Protein AF-A0A2A7U7B2-F1 (afdb_monomer_lite)

pLDDT: mean 78.92, std 10.07, range [40.12, 92.5]

Organism: Edwardsiella tarda (NCBI:txid636)

Structure (mmCIF, N/CA/C/O backbone):
data_AF-A0A2A7U7B2-F1
#
_entry.id   AF-A0A2A7U7B2-F1
#
loop_
_atom_site.group_PDB
_atom_site.id
_atom_site.type_symbol
_atom_site.label_atom_id
_atom_site.label_alt_id
_atom_site.label_comp_id
_atom_site.label_asym_id
_atom_site.label_entity_id
_atom_site.label_seq_id
_atom_site.pdbx_PDB_ins_code
_atom_site.Cartn_x
_atom_site.Cartn_y
_atom_site.Cartn_z
_atom_site.occupancy
_atom_site.B_iso_or_equiv
_atom_site.auth_seq_id
_atom_site.auth_comp_id
_atom_site.auth_asym_id
_atom_site.auth_atom_id
_atom_site.pdbx_PDB_model_num
ATOM 1 N N . MET A 1 1 ? 31.777 15.269 -9.822 1.00 42.69 1 MET A N 1
ATOM 2 C CA . MET A 1 1 ? 30.301 15.221 -9.900 1.00 42.69 1 MET A CA 1
ATOM 3 C C . MET A 1 1 ? 29.860 13.827 -9.496 1.00 42.69 1 MET A C 1
ATOM 5 O O . MET A 1 1 ? 30.368 12.877 -10.078 1.00 42.69 1 MET A O 1
ATOM 9 N N . MET A 1 2 ? 28.991 13.686 -8.489 1.00 40.12 2 MET A N 1
ATOM 10 C CA . MET A 1 2 ? 28.346 12.394 -8.228 1.00 40.12 2 MET A CA 1
ATOM 11 C C . MET A 1 2 ? 27.491 12.044 -9.446 1.00 40.12 2 MET A C 1
ATOM 13 O O . MET A 1 2 ? 26.666 12.846 -9.877 1.00 40.12 2 MET A O 1
ATOM 17 N N . ARG A 1 3 ? 27.744 10.881 -10.044 1.00 50.44 3 ARG A N 1
ATOM 18 C CA . ARG A 1 3 ? 27.026 10.404 -11.222 1.00 50.44 3 ARG A CA 1
ATOM 19 C C . ARG A 1 3 ? 25.564 10.161 -10.837 1.00 50.44 3 ARG A C 1
ATOM 21 O O . ARG A 1 3 ? 25.276 9.251 -10.070 1.00 50.44 3 ARG A O 1
ATOM 28 N N . SER A 1 4 ? 24.657 10.996 -11.337 1.00 58.75 4 SER A N 1
ATOM 29 C CA . SER A 1 4 ? 23.213 10.894 -11.087 1.00 58.75 4 SER A CA 1
ATOM 30 C C . SER A 1 4 ? 22.578 9.869 -12.038 1.00 58.75 4 SER A C 1
ATOM 32 O O . SER A 1 4 ? 21.773 10.225 -12.891 1.00 58.75 4 SER A O 1
ATOM 34 N N . GLY A 1 5 ? 23.007 8.607 -11.943 1.00 69.56 5 GLY A N 1
ATOM 35 C CA . GLY A 1 5 ? 22.456 7.498 -12.731 1.00 69.56 5 GLY A CA 1
ATOM 36 C C . GLY A 1 5 ? 23.138 7.218 -14.079 1.00 69.56 5 GLY A C 1
ATOM 37 O O . GLY A 1 5 ? 24.324 7.501 -14.294 1.00 69.56 5 GLY A O 1
ATOM 38 N N . LEU A 1 6 ? 22.386 6.567 -14.969 1.00 77.00 6 LEU A N 1
ATOM 39 C CA . LEU A 1 6 ? 22.840 6.151 -16.297 1.00 77.00 6 LEU A CA 1
ATOM 40 C C . LEU A 1 6 ? 22.855 7.337 -17.264 1.00 77.00 6 LEU A C 1
ATOM 42 O O . LEU A 1 6 ? 21.991 8.210 -17.225 1.00 77.00 6 LEU A O 1
ATOM 46 N N . SER A 1 7 ? 23.847 7.366 -18.148 1.00 81.50 7 SER A N 1
ATOM 47 C CA . SER A 1 7 ? 23.902 8.330 -19.242 1.00 81.50 7 SER A CA 1
ATOM 48 C C . SER A 1 7 ? 22.864 7.990 -20.308 1.00 81.50 7 SER A C 1
ATOM 50 O O . SER A 1 7 ? 22.456 6.839 -20.461 1.00 81.50 7 SER A O 1
ATOM 52 N N . LYS A 1 8 ? 22.475 8.991 -21.102 1.00 78.94 8 LYS A N 1
ATOM 53 C CA . LYS A 1 8 ? 21.526 8.808 -22.206 1.00 78.94 8 LYS A CA 1
ATOM 54 C C . LYS A 1 8 ? 21.941 7.672 -23.148 1.00 78.94 8 LYS A C 1
ATOM 56 O O . LYS A 1 8 ? 21.117 6.847 -23.512 1.00 78.94 8 LYS A O 1
ATOM 61 N N . THR A 1 9 ? 23.226 7.586 -23.485 1.00 83.25 9 THR A N 1
ATOM 62 C CA . THR A 1 9 ? 23.751 6.525 -24.350 1.00 83.25 9 THR A CA 1
ATOM 63 C C . THR A 1 9 ? 23.624 5.148 -23.707 1.00 83.25 9 THR A C 1
ATOM 65 O O . THR A 1 9 ? 23.279 4.195 -24.394 1.00 83.25 9 THR A O 1
ATOM 68 N N . GLU A 1 10 ? 23.842 5.019 -22.400 1.00 81.00 10 GLU A N 1
ATOM 69 C CA . GLU A 1 10 ? 23.637 3.749 -21.692 1.00 81.00 10 GLU A CA 1
ATOM 70 C C . GLU A 1 10 ? 22.161 3.357 -21.618 1.00 81.00 10 GLU A C 1
ATOM 72 O O . GLU A 1 10 ? 21.854 2.172 -21.702 1.00 81.00 10 GLU A O 1
ATOM 77 N N . MET A 1 11 ? 21.254 4.330 -21.502 1.00 79.88 11 MET A N 1
ATOM 78 C CA . MET A 1 11 ? 19.811 4.080 -21.545 1.00 79.88 11 MET A CA 1
ATOM 79 C C . MET A 1 11 ? 19.351 3.650 -22.944 1.00 79.88 11 MET A C 1
ATOM 81 O O . MET A 1 11 ? 18.596 2.691 -23.060 1.00 79.88 11 MET A O 1
ATOM 85 N N . ASP A 1 12 ? 19.849 4.303 -23.998 1.00 82.62 12 ASP A N 1
ATOM 86 C CA . ASP A 1 12 ? 19.465 4.024 -25.390 1.00 82.62 12 ASP A CA 1
ATOM 87 C C . ASP A 1 12 ? 19.935 2.634 -25.866 1.00 82.62 12 ASP A C 1
ATOM 89 O O . ASP A 1 12 ? 19.292 2.015 -26.711 1.00 82.62 12 ASP A O 1
ATOM 93 N N . HIS A 1 13 ? 21.040 2.118 -25.314 1.00 86.75 13 HIS A N 1
ATOM 94 C CA . HIS A 1 13 ? 21.581 0.792 -25.653 1.00 86.75 13 HIS A CA 1
ATOM 95 C C . HIS A 1 13 ? 21.156 -0.306 -24.666 1.00 86.75 13 HIS A C 1
ATOM 97 O O . HIS A 1 13 ? 21.607 -1.450 -24.770 1.00 86.75 13 HIS A O 1
ATOM 103 N N . MET A 1 14 ? 20.303 0.017 -23.694 1.00 84.38 14 MET A N 1
ATOM 104 C CA . MET A 1 14 ? 19.854 -0.936 -22.692 1.00 84.38 14 MET A CA 1
ATOM 105 C C . MET A 1 14 ? 18.744 -1.845 -23.240 1.00 84.38 14 MET A C 1
ATOM 107 O O . MET A 1 14 ? 17.763 -1.356 -23.803 1.00 84.38 14 MET A O 1
ATOM 111 N N . PRO A 1 15 ? 18.814 -3.170 -23.011 1.00 89.62 15 PRO A N 1
ATOM 112 C CA . PRO A 1 15 ? 17.684 -4.051 -23.268 1.00 89.62 15 PRO A CA 1
ATOM 113 C C . PRO A 1 15 ? 16.456 -3.630 -22.452 1.00 89.62 15 PRO A C 1
ATOM 115 O O . PRO A 1 15 ? 16.559 -3.374 -21.253 1.00 89.62 15 PRO A O 1
ATOM 118 N N . VAL A 1 16 ? 15.274 -3.644 -23.070 1.00 84.75 16 VAL A N 1
ATOM 119 C CA . VAL A 1 16 ? 14.000 -3.243 -22.436 1.00 84.75 16 VAL A CA 1
ATOM 120 C C . VAL A 1 16 ? 13.756 -3.958 -21.098 1.00 84.75 16 VAL 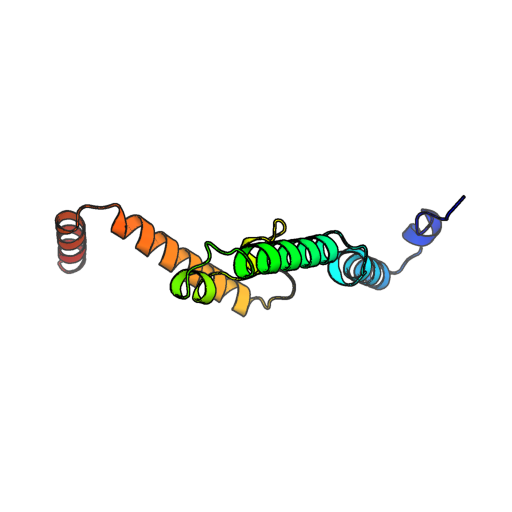A C 1
ATOM 122 O O . VAL A 1 16 ? 13.276 -3.363 -20.136 1.00 84.75 16 VAL A O 1
ATOM 125 N N . THR A 1 17 ? 14.143 -5.229 -20.996 1.00 86.81 17 THR A N 1
ATOM 126 C CA . THR A 1 17 ? 14.040 -6.013 -19.756 1.00 86.81 17 THR A CA 1
ATOM 127 C C . THR A 1 17 ? 14.897 -5.450 -18.622 1.00 86.81 17 THR A C 1
ATOM 129 O O . THR A 1 17 ? 14.461 -5.426 -17.472 1.00 86.81 17 THR A O 1
ATOM 132 N N . MET A 1 18 ? 16.101 -4.967 -18.931 1.00 84.94 18 MET A N 1
ATOM 133 C CA . MET A 1 18 ? 17.000 -4.347 -17.960 1.00 84.94 18 MET A CA 1
ATOM 134 C C . MET A 1 18 ? 16.478 -2.975 -17.523 1.00 84.94 18 MET A C 1
ATOM 136 O O . MET A 1 18 ? 16.553 -2.651 -16.340 1.00 84.94 18 MET A O 1
ATOM 140 N N . PHE A 1 19 ? 15.868 -2.219 -18.441 1.00 85.19 19 PHE A N 1
ATOM 141 C CA . PHE A 1 19 ? 15.217 -0.952 -18.112 1.00 85.19 19 PHE A CA 1
ATOM 142 C C . PHE A 1 19 ? 14.094 -1.150 -17.087 1.00 85.19 19 PHE A C 1
ATOM 144 O O . PHE A 1 19 ? 14.102 -0.514 -16.035 1.00 85.19 19 PHE A O 1
ATOM 151 N N . TYR A 1 20 ? 13.170 -2.086 -17.337 1.00 83.44 20 TYR A N 1
ATOM 152 C CA . TYR A 1 20 ? 12.093 -2.380 -16.384 1.00 83.44 20 TYR A CA 1
ATOM 153 C C . TYR A 1 20 ? 12.615 -2.912 -15.049 1.00 83.44 20 TYR A C 1
ATOM 155 O O . TYR A 1 20 ? 12.068 -2.575 -14.001 1.00 83.44 20 TYR A O 1
ATOM 163 N N . ARG A 1 21 ? 13.690 -3.708 -15.061 1.00 85.44 21 ARG A N 1
ATOM 164 C CA . ARG A 1 21 ? 14.326 -4.192 -13.831 1.00 85.44 21 ARG A CA 1
ATOM 165 C C . ARG A 1 21 ? 14.861 -3.043 -12.976 1.00 85.44 21 ARG A C 1
ATOM 167 O O . ARG A 1 21 ? 14.612 -3.038 -11.775 1.00 85.44 21 ARG A O 1
ATOM 174 N N . LEU A 1 22 ? 15.584 -2.103 -13.581 1.00 85.44 22 LEU A N 1
ATOM 175 C CA . LEU A 1 22 ? 16.115 -0.933 -12.877 1.00 85.44 22 LEU A CA 1
ATOM 176 C C . LEU A 1 22 ? 14.994 -0.022 -12.392 1.00 85.44 22 LEU A C 1
ATOM 178 O O . LEU A 1 22 ? 14.989 0.362 -11.232 1.00 85.44 22 LEU A O 1
ATOM 182 N N . TYR A 1 23 ? 13.988 0.221 -13.232 1.00 82.94 23 TYR A N 1
ATOM 183 C CA . TYR A 1 23 ? 12.814 0.985 -12.831 1.00 82.94 23 TYR A CA 1
ATOM 184 C C . TYR A 1 23 ? 12.147 0.393 -11.582 1.00 82.94 23 TYR A C 1
ATOM 186 O O . TYR A 1 23 ? 11.895 1.118 -10.624 1.00 82.94 23 TYR A O 1
ATOM 194 N N . ILE A 1 24 ? 11.896 -0.922 -11.559 1.00 82.69 24 ILE A N 1
ATOM 195 C CA . ILE A 1 24 ? 11.297 -1.602 -10.399 1.00 82.69 24 ILE A CA 1
ATOM 196 C C . ILE A 1 24 ? 12.206 -1.493 -9.169 1.00 82.69 24 ILE A C 1
ATOM 198 O O . ILE A 1 24 ? 11.719 -1.294 -8.056 1.00 82.69 24 ILE A O 1
ATOM 202 N N . PHE A 1 25 ? 13.517 -1.628 -9.359 1.00 82.19 25 PHE A N 1
ATOM 203 C CA . PHE A 1 25 ? 14.484 -1.543 -8.274 1.00 82.19 25 PHE A CA 1
ATOM 204 C C . PHE A 1 25 ? 14.483 -0.153 -7.624 1.00 82.19 25 PHE A C 1
ATOM 206 O O . PHE A 1 25 ? 14.205 -0.051 -6.428 1.00 82.19 25 PHE A O 1
ATOM 213 N N . ASP A 1 26 ? 14.669 0.900 -8.418 1.00 81.12 26 ASP A N 1
ATOM 214 C CA . ASP A 1 26 ? 14.752 2.289 -7.950 1.00 81.12 26 ASP A CA 1
ATOM 215 C C . ASP A 1 26 ? 13.441 2.756 -7.296 1.00 81.12 26 ASP A C 1
ATOM 217 O O . ASP A 1 26 ? 13.437 3.523 -6.333 1.00 81.12 26 ASP A O 1
ATOM 221 N N . THR A 1 27 ? 12.295 2.290 -7.801 1.00 73.38 27 THR A N 1
ATOM 222 C CA . THR A 1 27 ? 10.979 2.745 -7.323 1.00 73.38 27 THR A CA 1
ATOM 223 C C . THR A 1 27 ? 10.448 1.982 -6.113 1.00 73.38 27 THR A C 1
ATOM 225 O O . THR A 1 27 ? 9.745 2.583 -5.294 1.00 73.38 27 THR A O 1
ATOM 228 N N . TYR A 1 28 ? 10.749 0.685 -5.981 1.00 76.69 28 TYR A N 1
ATOM 229 C CA . TYR A 1 28 ? 10.120 -0.171 -4.964 1.00 76.69 28 TYR A CA 1
ATOM 230 C C . TYR A 1 28 ? 11.092 -0.835 -3.992 1.00 76.69 28 TYR A C 1
ATOM 232 O O . TYR A 1 28 ? 10.674 -1.180 -2.888 1.00 76.69 28 TYR A O 1
ATOM 240 N N . LEU A 1 29 ? 12.346 -1.064 -4.387 1.00 77.19 29 LEU A N 1
ATOM 241 C CA . LEU A 1 29 ? 13.285 -1.879 -3.609 1.00 77.19 29 LEU A CA 1
ATOM 242 C C . LEU A 1 29 ? 14.401 -1.056 -2.972 1.00 77.19 29 LEU A C 1
ATOM 244 O O . LEU A 1 29 ? 14.933 -1.460 -1.938 1.00 77.19 29 LEU A O 1
ATOM 248 N N . GLU A 1 30 ? 14.760 0.087 -3.555 1.00 81.56 30 GLU A N 1
ATOM 249 C CA . GLU A 1 30 ? 15.831 0.900 -3.001 1.00 81.56 30 GLU A CA 1
ATOM 250 C C . GLU A 1 30 ? 15.453 1.519 -1.643 1.00 81.56 30 GLU A C 1
ATOM 252 O O . GLU A 1 30 ? 14.350 2.055 -1.484 1.00 81.56 30 GLU A O 1
ATOM 257 N N . PRO A 1 31 ? 16.387 1.551 -0.671 1.00 77.81 31 PRO A N 1
ATOM 258 C CA . PRO A 1 31 ? 16.162 2.187 0.629 1.00 77.81 31 PRO A CA 1
ATOM 259 C C . PRO A 1 31 ? 15.903 3.696 0.544 1.00 77.81 31 PRO A C 1
ATOM 261 O O . PRO A 1 31 ? 15.339 4.279 1.463 1.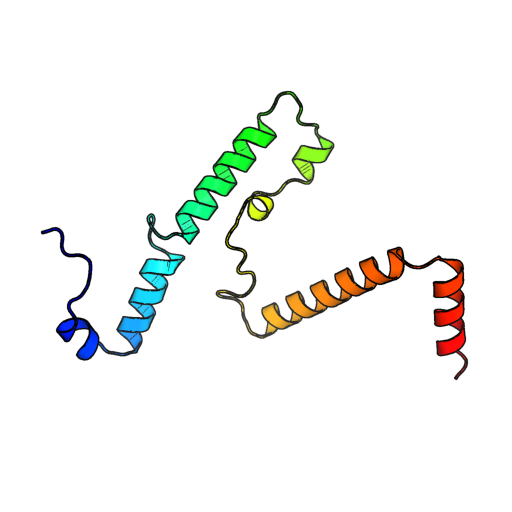00 77.81 31 PRO A O 1
ATOM 264 N N . GLN A 1 32 ? 16.341 4.349 -0.536 1.00 75.00 32 GLN A N 1
ATOM 265 C CA . GLN A 1 32 ? 16.060 5.765 -0.784 1.00 75.00 32 GLN A CA 1
ATOM 266 C C . GLN A 1 32 ? 14.848 5.981 -1.691 1.00 75.00 32 GLN A C 1
ATOM 268 O O . GLN A 1 32 ? 14.520 7.127 -1.993 1.00 75.00 32 GLN A O 1
ATOM 273 N N . SER A 1 33 ? 14.163 4.911 -2.103 1.00 81.44 33 SER A N 1
ATOM 274 C CA . SER A 1 33 ? 12.959 5.048 -2.909 1.00 81.44 33 SER A CA 1
ATOM 275 C C . SER A 1 33 ? 11.902 5.854 -2.139 1.00 81.44 33 SER A C 1
ATOM 277 O O . SER A 1 33 ? 11.739 5.672 -0.923 1.00 81.44 33 SER A O 1
ATOM 279 N N . PRO A 1 34 ? 11.129 6.720 -2.821 1.00 81.75 34 PRO A N 1
ATOM 280 C CA . PRO A 1 34 ? 10.064 7.490 -2.179 1.00 81.75 34 PRO A CA 1
ATOM 281 C C . PRO A 1 34 ? 9.066 6.610 -1.415 1.00 81.75 34 PRO A C 1
ATOM 283 O O . PRO A 1 34 ? 8.533 7.015 -0.386 1.00 81.75 34 PRO A O 1
ATOM 286 N N . ARG A 1 35 ? 8.840 5.378 -1.887 1.00 79.88 35 ARG A N 1
ATOM 287 C CA . ARG A 1 35 ? 7.899 4.432 -1.273 1.00 79.88 35 ARG A CA 1
ATOM 288 C C . ARG A 1 35 ? 8.438 3.830 0.016 1.00 79.88 35 ARG A C 1
ATOM 290 O O . ARG A 1 35 ? 7.692 3.697 0.984 1.00 79.88 35 ARG A O 1
ATOM 297 N N . PHE A 1 36 ? 9.725 3.491 0.053 1.00 83.38 36 PHE A N 1
ATOM 298 C CA . PHE A 1 36 ? 10.348 3.010 1.280 1.00 83.38 36 PHE A CA 1
ATOM 299 C C . PHE A 1 36 ? 10.412 4.115 2.340 1.00 83.38 36 PHE A C 1
ATOM 301 O O . PHE A 1 36 ? 10.104 3.865 3.504 1.00 83.38 36 PHE A O 1
ATOM 308 N N . GLN A 1 37 ? 10.715 5.353 1.936 1.00 87.00 37 GLN A N 1
ATOM 309 C CA . GLN A 1 37 ? 10.681 6.511 2.834 1.00 87.00 37 GLN A CA 1
ATOM 310 C C . GLN A 1 37 ? 9.271 6.782 3.381 1.00 87.00 37 GLN A C 1
ATOM 312 O O . GLN A 1 37 ? 9.114 7.009 4.581 1.00 87.00 37 GLN A O 1
ATOM 317 N N . ASP A 1 38 ? 8.233 6.704 2.541 1.00 88.38 38 ASP A N 1
ATOM 318 C CA . ASP A 1 38 ? 6.836 6.832 2.982 1.00 88.38 38 ASP A CA 1
ATOM 319 C C . ASP A 1 38 ? 6.465 5.742 3.999 1.00 88.38 38 ASP A C 1
ATOM 321 O O . ASP A 1 38 ? 5.883 6.035 5.042 1.00 88.38 38 ASP A O 1
ATOM 325 N N . LEU A 1 39 ? 6.885 4.492 3.765 1.00 87.44 39 LEU A N 1
ATOM 326 C CA . LEU A 1 39 ? 6.679 3.397 4.715 1.00 87.44 39 LEU A CA 1
ATOM 327 C C . LEU A 1 39 ? 7.389 3.648 6.055 1.00 87.44 39 LEU A C 1
ATOM 329 O O . LEU A 1 39 ? 6.789 3.437 7.111 1.00 87.44 39 LEU A O 1
ATOM 333 N N . GLN A 1 40 ? 8.643 4.103 6.035 1.00 89.19 40 GLN A N 1
ATOM 334 C CA . GLN A 1 40 ? 9.376 4.445 7.258 1.00 89.19 40 GLN A CA 1
ATOM 335 C C . GLN A 1 40 ? 8.677 5.561 8.039 1.00 89.19 40 GLN A C 1
ATOM 337 O O . GLN A 1 40 ? 8.479 5.444 9.250 1.00 89.19 40 GLN A O 1
ATOM 342 N N . ASN A 1 41 ? 8.239 6.610 7.343 1.00 91.50 41 ASN A N 1
ATOM 343 C CA . ASN A 1 41 ? 7.502 7.715 7.945 1.00 91.50 41 ASN A CA 1
ATOM 344 C C . ASN A 1 41 ? 6.160 7.254 8.523 1.00 91.50 41 ASN A C 1
ATOM 346 O O . ASN A 1 41 ? 5.808 7.645 9.636 1.00 91.50 41 ASN A O 1
ATOM 350 N N . ALA A 1 42 ? 5.437 6.384 7.819 1.00 90.75 42 ALA A N 1
ATOM 351 C CA . ALA A 1 42 ? 4.184 5.810 8.292 1.00 90.75 42 ALA A CA 1
ATOM 352 C C . ALA A 1 42 ? 4.378 4.973 9.568 1.00 90.75 42 ALA A C 1
ATOM 354 O O . ALA A 1 42 ? 3.600 5.091 10.515 1.00 90.75 42 ALA A O 1
ATOM 355 N N . MET A 1 43 ? 5.450 4.177 9.638 1.00 91.12 43 MET A N 1
ATOM 356 C CA . MET A 1 43 ? 5.811 3.416 10.843 1.00 91.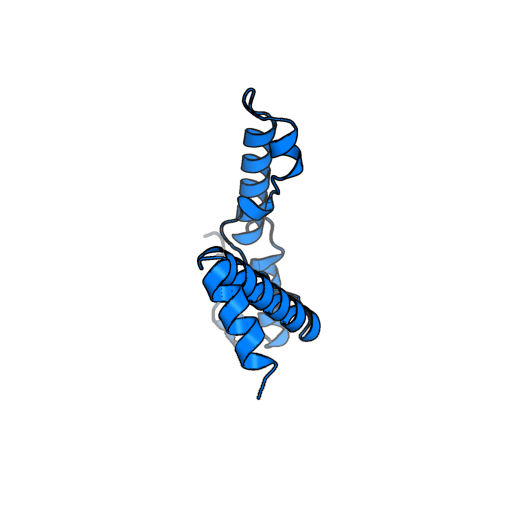12 43 MET A CA 1
ATOM 357 C C . MET A 1 43 ? 6.198 4.326 12.008 1.00 91.12 43 MET A C 1
ATOM 359 O O . MET A 1 43 ? 5.815 4.072 13.153 1.00 91.12 43 MET A O 1
ATOM 363 N N . MET A 1 44 ? 6.922 5.409 11.727 1.00 92.50 44 MET A N 1
ATOM 364 C CA . MET A 1 44 ? 7.271 6.406 12.732 1.00 92.50 44 MET A CA 1
ATOM 365 C C . MET A 1 44 ? 6.014 7.077 13.298 1.00 92.50 44 MET A C 1
ATOM 367 O O . MET A 1 44 ? 5.843 7.117 14.514 1.00 92.50 44 MET A O 1
ATOM 371 N N . GLN A 1 45 ? 5.098 7.534 12.440 1.00 90.56 45 GLN A N 1
ATOM 372 C CA . GLN A 1 45 ? 3.829 8.138 12.861 1.00 90.56 45 GLN A CA 1
ATOM 373 C C . GLN A 1 45 ? 2.963 7.160 13.661 1.00 90.56 45 GLN A C 1
ATOM 375 O O . GLN A 1 45 ? 2.442 7.520 14.717 1.00 90.56 45 GLN A O 1
ATOM 380 N N . TYR A 1 46 ? 2.870 5.908 13.207 1.00 92.25 46 TYR A N 1
ATOM 381 C CA . TYR A 1 46 ? 2.189 4.841 13.935 1.00 92.25 46 TYR A CA 1
ATOM 382 C C . TYR A 1 46 ? 2.772 4.651 15.342 1.00 92.25 46 TYR A C 1
ATOM 384 O O . TYR A 1 46 ? 2.031 4.584 16.324 1.00 92.25 46 TYR A O 1
ATOM 392 N N . THR A 1 47 ? 4.099 4.613 15.459 1.00 90.19 47 THR A N 1
ATOM 393 C CA . THR A 1 47 ? 4.789 4.448 16.746 1.00 90.19 47 THR A CA 1
ATOM 394 C C . THR A 1 47 ? 4.537 5.642 17.662 1.00 90.19 47 THR A C 1
ATOM 396 O O . THR A 1 47 ? 4.161 5.461 18.815 1.00 90.19 47 THR A O 1
ATOM 399 N N . ILE A 1 48 ? 4.660 6.866 17.141 1.00 90.38 48 ILE A N 1
ATOM 400 C CA . ILE A 1 48 ? 4.375 8.094 17.895 1.00 90.38 48 ILE A CA 1
ATOM 401 C C . ILE A 1 48 ? 2.942 8.059 18.428 1.00 90.38 48 ILE A C 1
ATOM 403 O O . ILE A 1 48 ? 2.720 8.272 19.619 1.00 90.38 48 ILE A O 1
ATOM 407 N N . MET A 1 49 ? 1.973 7.730 17.574 1.00 88.38 49 MET A N 1
ATOM 408 C CA . MET A 1 49 ? 0.571 7.722 17.964 1.00 88.38 49 MET A CA 1
ATOM 409 C C . MET A 1 49 ? 0.276 6.635 19.001 1.00 88.38 49 MET A C 1
ATOM 411 O O . MET A 1 49 ? -0.388 6.915 19.994 1.00 88.38 49 MET A O 1
ATOM 415 N N . THR A 1 50 ? 0.795 5.418 18.816 1.00 87.75 50 THR A N 1
ATOM 416 C CA . THR A 1 50 ? 0.609 4.296 19.760 1.00 87.75 50 THR A CA 1
ATOM 417 C C . THR A 1 50 ? 1.320 4.503 21.092 1.00 87.75 50 THR A C 1
ATOM 419 O O . THR A 1 50 ? 0.809 4.063 22.117 1.00 87.75 50 THR A O 1
ATOM 422 N N . SER A 1 51 ? 2.442 5.223 21.098 1.00 87.31 51 SER A N 1
ATOM 423 C CA . SER A 1 51 ? 3.145 5.636 22.319 1.00 87.31 51 SER A CA 1
ATOM 424 C C . SER A 1 51 ? 2.521 6.847 23.022 1.00 87.31 51 SER A C 1
ATOM 426 O O . SER A 1 51 ? 2.962 7.216 24.110 1.00 87.31 51 SER A O 1
ATOM 428 N N . SER A 1 52 ? 1.512 7.486 22.418 1.00 88.00 52 SER A N 1
ATOM 429 C CA . SER A 1 52 ? 0.884 8.677 22.986 1.00 88.00 52 SER A CA 1
ATOM 430 C C . SER A 1 52 ? 0.147 8.339 24.28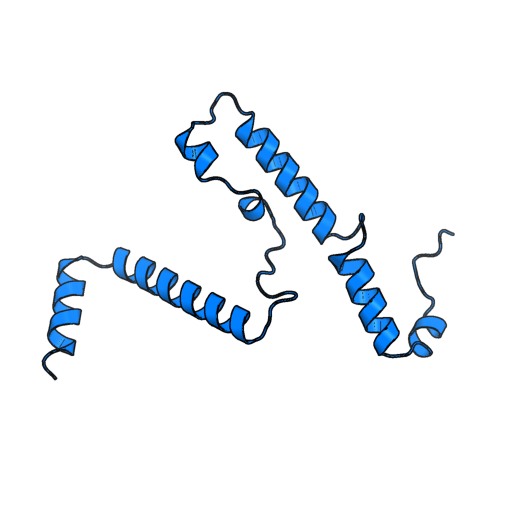8 1.00 88.00 52 SER A C 1
ATOM 432 O O . SER A 1 52 ? -0.643 7.392 24.307 1.00 88.00 52 SER A O 1
ATOM 434 N N . PRO A 1 53 ? 0.298 9.145 25.357 1.00 83.25 53 PRO A N 1
ATOM 435 C CA . PRO A 1 53 ? -0.434 8.956 26.613 1.00 83.25 53 PRO A CA 1
ATOM 436 C C . PRO A 1 53 ? -1.963 8.991 26.466 1.00 83.25 53 PRO A C 1
ATOM 438 O O . PRO A 1 53 ? -2.674 8.461 27.313 1.00 83.25 53 PRO A O 1
ATOM 441 N N . ASN A 1 54 ? -2.471 9.598 25.388 1.00 84.38 54 ASN A N 1
ATOM 442 C CA . ASN A 1 54 ? -3.904 9.700 25.097 1.00 84.38 54 ASN A CA 1
ATOM 443 C C . ASN A 1 54 ? -4.437 8.524 24.256 1.00 84.38 54 ASN A C 1
ATOM 445 O O . ASN A 1 54 ? -5.590 8.550 23.822 1.00 84.38 54 ASN A O 1
ATOM 449 N N . MET A 1 55 ? -3.613 7.509 23.975 1.00 84.69 55 MET A N 1
ATOM 450 C CA . MET A 1 55 ? -4.021 6.357 23.177 1.00 84.69 55 MET A CA 1
ATOM 451 C C . MET A 1 55 ? -4.887 5.393 23.999 1.00 84.69 55 MET A C 1
ATOM 453 O O . MET A 1 55 ? -4.487 4.919 25.061 1.00 84.69 55 MET A O 1
ATOM 457 N N . THR A 1 56 ? -6.068 5.046 23.484 1.00 86.38 56 THR A N 1
ATOM 458 C CA . THR A 1 56 ? -6.942 4.041 24.105 1.00 86.38 56 THR A CA 1
ATOM 459 C C . THR A 1 56 ? -6.656 2.644 23.553 1.00 86.38 56 THR A C 1
ATOM 461 O O . THR A 1 56 ? -6.275 2.482 22.392 1.00 86.38 56 THR A O 1
ATOM 464 N N . SER A 1 57 ? -6.890 1.600 24.359 1.00 81.38 57 SER A N 1
ATOM 465 C CA . SER A 1 57 ? -6.724 0.202 23.918 1.00 81.38 57 SER A CA 1
ATOM 466 C C . SER A 1 57 ? -7.610 -0.141 22.712 1.00 81.38 57 SER A C 1
ATOM 468 O O . SER A 1 57 ? -7.211 -0.908 21.836 1.00 81.38 57 SER A O 1
ATOM 470 N N . GLU A 1 58 ? -8.801 0.457 22.632 1.00 84.12 58 GLU A N 1
ATOM 471 C CA . GLU A 1 58 ? -9.709 0.277 21.497 1.00 84.12 58 GLU A CA 1
ATOM 472 C C . GLU A 1 58 ? -9.155 0.879 20.205 1.00 84.12 58 GLU A C 1
ATOM 474 O O . GLU A 1 58 ? -9.273 0.267 19.142 1.00 84.12 58 GLU A O 1
ATOM 479 N N . LEU A 1 59 ? -8.541 2.062 20.290 1.00 81.25 59 LEU A N 1
ATOM 480 C CA . LEU A 1 59 ? -7.972 2.746 19.136 1.00 81.25 59 LEU A CA 1
ATOM 481 C C . LEU A 1 59 ? -6.668 2.075 18.679 1.00 81.25 59 LEU A C 1
ATOM 483 O O . LEU A 1 59 ? -6.475 1.866 17.482 1.00 81.25 59 LEU A O 1
ATOM 487 N N . ALA A 1 60 ? -5.835 1.627 19.622 1.00 80.88 60 ALA A N 1
ATOM 488 C CA . ALA A 1 60 ? -4.604 0.891 19.335 1.00 80.88 60 ALA A CA 1
ATOM 489 C C . ALA A 1 60 ? -4.852 -0.413 18.552 1.00 80.88 60 ALA A C 1
ATOM 491 O O . ALA A 1 60 ? -4.067 -0.760 17.677 1.00 80.88 60 ALA A O 1
ATOM 492 N N . LYS A 1 61 ? -5.965 -1.116 18.812 1.00 83.94 61 LYS A N 1
ATOM 493 C CA . LYS A 1 61 ? -6.343 -2.333 18.064 1.00 83.94 61 LYS A CA 1
ATOM 494 C C . LYS A 1 61 ? -6.816 -2.053 16.634 1.00 83.94 61 LYS A C 1
ATOM 496 O O . LYS A 1 61 ? -6.796 -2.957 15.802 1.00 83.94 61 LYS A O 1
ATOM 501 N N . LYS A 1 62 ? -7.300 -0.838 16.360 1.00 86.12 62 LYS A N 1
ATOM 502 C CA . LYS A 1 62 ? -7.891 -0.459 15.065 1.00 86.12 62 LYS A CA 1
ATOM 503 C C . LYS A 1 62 ? -6.890 0.211 14.132 1.00 86.12 62 LYS A C 1
ATOM 505 O O . LYS A 1 62 ? -7.033 0.092 12.916 1.00 86.12 62 LYS A O 1
ATOM 510 N N . ILE A 1 63 ? -5.916 0.930 14.685 1.00 88.38 63 ILE A N 1
ATOM 511 C CA . ILE A 1 63 ? -4.961 1.696 13.893 1.00 88.38 63 ILE A CA 1
ATOM 512 C C . ILE A 1 63 ? -3.969 0.766 13.193 1.00 88.38 63 ILE A C 1
ATOM 514 O O . ILE A 1 63 ? -3.429 -0.162 13.790 1.00 88.38 63 ILE A O 1
ATOM 518 N N . LYS A 1 64 ? -3.715 1.042 11.911 1.00 87.38 64 LYS A N 1
ATOM 519 C CA . LYS A 1 64 ? -2.736 0.321 11.091 1.00 87.38 64 LYS A CA 1
ATOM 520 C C . LYS A 1 64 ? -1.712 1.297 10.516 1.00 87.38 64 LYS A C 1
ATOM 522 O O . LYS A 1 64 ? -2.103 2.392 10.114 1.00 87.38 64 LYS A O 1
ATOM 527 N N . PRO A 1 65 ? -0.437 0.897 10.365 1.00 84.81 65 PRO A N 1
ATOM 528 C CA . PRO A 1 65 ? 0.576 1.737 9.726 1.00 84.81 65 PRO A CA 1
ATOM 529 C C . PRO A 1 65 ? 0.188 2.216 8.321 1.00 84.81 65 PRO A C 1
ATOM 531 O O . PRO A 1 65 ? 0.475 3.348 7.952 1.00 84.81 65 PRO A O 1
ATOM 534 N N . SER A 1 66 ? -0.547 1.397 7.561 1.00 84.69 66 SER A N 1
ATOM 535 C CA . SER A 1 66 ? -1.021 1.747 6.215 1.00 84.69 66 SER A CA 1
ATOM 536 C C . SER A 1 66 ? -1.954 2.963 6.171 1.00 84.69 66 SER A C 1
ATOM 538 O O . SER A 1 66 ? -2.134 3.563 5.115 1.00 84.69 66 SER A O 1
ATOM 540 N N . GLN A 1 67 ? -2.547 3.358 7.301 1.00 85.06 67 GLN A N 1
ATOM 541 C CA . GLN A 1 67 ? -3.377 4.562 7.382 1.00 85.06 67 GLN A CA 1
ATOM 542 C C . GLN A 1 67 ? -2.551 5.851 7.305 1.00 85.06 67 GLN A C 1
ATOM 544 O O . GLN A 1 67 ? -3.091 6.878 6.904 1.00 85.06 67 GLN A O 1
ATOM 549 N N . PHE A 1 68 ? -1.263 5.785 7.653 1.00 86.06 68 PHE A N 1
ATOM 550 C CA . PHE A 1 68 ? -0.333 6.917 7.633 1.00 86.06 68 PHE A CA 1
ATOM 551 C C . PHE A 1 68 ? 0.474 7.006 6.333 1.00 86.06 68 PHE A C 1
ATOM 553 O O . PHE A 1 68 ? 1.217 7.965 6.146 1.00 86.06 68 PHE A O 1
ATOM 560 N N . GLN A 1 69 ? 0.342 6.019 5.442 1.00 88.25 69 GLN A N 1
ATOM 561 C CA . GLN A 1 69 ? 0.993 6.042 4.134 1.00 88.25 69 GLN A CA 1
ATOM 562 C C . GLN A 1 69 ? 0.297 7.040 3.209 1.00 88.25 69 GLN A C 1
ATOM 564 O O . GLN A 1 69 ? -0.933 7.022 3.063 1.00 88.25 69 GLN A O 1
ATOM 569 N N . LEU A 1 70 ? 1.094 7.884 2.557 1.00 84.44 70 LEU A N 1
ATOM 570 C CA . LEU A 1 70 ? 0.619 8.810 1.533 1.00 84.44 70 LEU A CA 1
ATOM 571 C C . LEU A 1 70 ? 0.495 8.103 0.182 1.00 84.44 70 LEU A C 1
ATOM 573 O O . LEU A 1 70 ? -0.459 8.343 -0.560 1.00 84.44 70 LEU A O 1
ATOM 577 N N . ILE A 1 71 ? 1.431 7.203 -0.126 1.00 80.44 71 ILE A N 1
ATOM 578 C CA . ILE A 1 71 ? 1.471 6.487 -1.400 1.00 80.44 71 ILE A CA 1
ATOM 579 C C . ILE A 1 71 ? 0.696 5.175 -1.253 1.00 80.44 71 ILE A C 1
ATOM 581 O O . ILE A 1 71 ? 1.241 4.123 -0.917 1.00 80.44 71 ILE A O 1
ATOM 585 N N . LYS A 1 72 ? -0.610 5.238 -1.514 1.00 71.75 72 LYS A N 1
ATOM 586 C CA . LYS A 1 72 ? -1.505 4.077 -1.484 1.00 71.75 72 LYS A CA 1
ATOM 587 C C . LYS A 1 72 ? -1.601 3.450 -2.867 1.00 71.75 72 LYS A C 1
ATOM 589 O O . LYS A 1 72 ? -2.533 3.750 -3.603 1.00 71.75 72 LYS A O 1
ATOM 594 N N . ASP A 1 73 ? -0.680 2.552 -3.206 1.00 66.50 73 ASP A N 1
ATOM 595 C CA . ASP A 1 73 ? -0.909 1.695 -4.376 1.00 66.50 73 ASP A CA 1
ATOM 596 C C . ASP A 1 73 ? -1.276 0.285 -3.944 1.00 66.50 73 ASP A C 1
ATOM 598 O O . ASP A 1 73 ? -0.429 -0.577 -3.711 1.00 66.50 73 ASP A O 1
ATOM 602 N N . GLU A 1 74 ? -2.580 0.055 -3.875 1.00 65.25 74 GLU A N 1
ATOM 603 C CA . GLU A 1 74 ? -3.163 -1.255 -3.607 1.00 65.25 74 GLU A CA 1
ATOM 604 C C . GLU A 1 74 ? -3.059 -2.205 -4.804 1.00 65.25 74 GLU A C 1
ATOM 606 O O . GLU A 1 74 ? -3.448 -3.362 -4.681 1.00 65.25 74 GLU A O 1
ATOM 611 N N . THR A 1 75 ? -2.561 -1.730 -5.946 1.00 63.66 75 THR A N 1
ATOM 612 C CA . THR A 1 75 ? -2.594 -2.423 -7.239 1.00 63.66 75 THR A CA 1
ATOM 613 C C . THR A 1 75 ? -1.249 -3.008 -7.665 1.00 63.66 75 THR A C 1
ATOM 615 O O . THR A 1 75 ? -1.188 -3.796 -8.606 1.00 63.66 75 THR A O 1
ATOM 618 N N . ILE A 1 76 ? -0.158 -2.634 -6.995 1.00 66.62 76 ILE A N 1
ATOM 619 C CA . ILE A 1 76 ? 1.196 -2.977 -7.437 1.00 66.62 76 ILE A CA 1
ATOM 620 C C . ILE A 1 76 ? 1.564 -4.377 -6.944 1.00 66.62 76 ILE A C 1
ATOM 622 O O . ILE A 1 76 ? 1.323 -4.719 -5.790 1.00 66.62 76 ILE A O 1
ATOM 626 N N . PHE A 1 77 ? 2.154 -5.172 -7.843 1.00 68.00 77 PHE A N 1
ATOM 627 C CA . PHE A 1 77 ? 2.513 -6.587 -7.660 1.00 68.00 77 PHE A CA 1
ATOM 628 C C . PHE A 1 77 ? 1.340 -7.548 -7.430 1.00 68.00 77 PHE A C 1
ATOM 630 O O . PHE A 1 77 ? 1.577 -8.710 -7.110 1.00 68.00 77 PHE A O 1
ATOM 637 N N . LYS A 1 78 ? 0.095 -7.098 -7.623 1.00 78.38 78 LYS A N 1
ATOM 638 C CA . LYS A 1 78 ? -1.081 -7.958 -7.483 1.00 78.38 78 LYS A CA 1
ATOM 639 C C . LYS A 1 78 ? -1.425 -8.682 -8.770 1.00 78.38 78 LYS A C 1
ATOM 641 O O . LYS A 1 78 ? -1.229 -8.156 -9.869 1.00 78.38 78 LYS A O 1
ATOM 646 N N . SER A 1 79 ? -1.956 -9.889 -8.628 1.00 78.12 79 SER A N 1
ATOM 647 C CA . SER A 1 79 ? -2.483 -10.642 -9.761 1.00 78.12 79 SER A CA 1
ATOM 648 C C . SER A 1 79 ? -3.771 -9.996 -10.291 1.00 78.12 79 SER A C 1
ATOM 650 O O . SER A 1 79 ? -4.449 -9.232 -9.601 1.00 78.12 79 SER A O 1
ATOM 652 N N . ALA A 1 80 ? -4.144 -10.316 -11.533 1.00 78.06 80 ALA A N 1
ATOM 653 C CA . ALA A 1 80 ? -5.400 -9.837 -12.112 1.00 78.06 80 ALA A CA 1
ATOM 654 C C . ALA A 1 80 ? -6.638 -10.298 -11.316 1.00 78.06 80 ALA A C 1
ATOM 656 O O . ALA A 1 80 ? -7.663 -9.620 -11.332 1.00 78.06 80 ALA A O 1
ATOM 657 N N . GLU A 1 81 ? -6.542 -11.431 -10.620 1.00 79.12 81 GLU A N 1
ATOM 658 C CA . GLU A 1 81 ? -7.607 -11.962 -9.765 1.00 79.12 81 GLU A CA 1
ATOM 659 C C . GLU A 1 81 ? -7.704 -11.166 -8.461 1.00 79.12 81 GLU A C 1
ATOM 661 O O . GLU A 1 81 ? -8.781 -10.690 -8.110 1.00 79.12 81 GLU A O 1
ATOM 666 N N . GLU A 1 82 ? -6.569 -10.898 -7.812 1.00 77.06 82 GLU A N 1
ATOM 667 C CA . GLU A 1 82 ? -6.514 -10.084 -6.592 1.00 77.06 82 GLU A CA 1
ATOM 668 C C . GLU A 1 82 ? -7.023 -8.656 -6.835 1.00 77.06 82 GLU A C 1
ATOM 670 O O . GLU A 1 82 ? -7.708 -8.081 -5.990 1.00 77.06 82 GLU A O 1
ATOM 675 N N . LEU A 1 83 ? -6.734 -8.083 -8.008 1.00 80.31 83 LEU A N 1
ATOM 676 C CA . LEU A 1 83 ? -7.257 -6.775 -8.410 1.00 80.31 83 LEU A CA 1
ATOM 677 C C . LEU A 1 83 ? -8.787 -6.764 -8.510 1.00 80.31 83 LEU A C 1
ATOM 679 O O . LEU A 1 83 ? -9.414 -5.794 -8.080 1.00 80.31 83 LEU A O 1
ATOM 683 N N . ARG A 1 84 ? -9.392 -7.838 -9.032 1.00 80.19 84 ARG A N 1
ATOM 684 C CA . ARG A 1 84 ? -10.855 -7.968 -9.117 1.00 80.19 84 ARG A CA 1
ATOM 685 C C . ARG A 1 84 ? -11.480 -8.082 -7.735 1.00 80.19 84 ARG A C 1
ATOM 687 O O . ARG A 1 84 ? -12.435 -7.365 -7.456 1.00 80.19 84 ARG A O 1
ATOM 694 N N . GLU A 1 85 ? -10.904 -8.897 -6.854 1.00 82.00 85 GLU A N 1
ATOM 695 C CA . GLU A 1 85 ? -11.399 -9.042 -5.480 1.00 82.00 85 GLU A CA 1
ATOM 696 C C . GLU A 1 85 ? -11.364 -7.720 -4.702 1.00 82.00 85 GLU A C 1
ATOM 698 O O . GLU A 1 85 ? -12.280 -7.409 -3.939 1.00 82.00 85 GLU A O 1
ATOM 703 N N . ILE A 1 86 ? -10.315 -6.915 -4.891 1.00 79.56 86 ILE A N 1
ATOM 704 C CA . ILE A 1 86 ? -10.210 -5.587 -4.269 1.00 79.56 86 ILE A CA 1
ATOM 705 C C . ILE A 1 86 ? -11.299 -4.662 -4.799 1.00 79.56 86 ILE A C 1
ATOM 707 O O . ILE A 1 86 ? -11.921 -3.924 -4.034 1.00 79.56 86 ILE A O 1
ATOM 711 N N . GLU A 1 87 ? -11.548 -4.697 -6.105 1.00 81.25 87 GLU A N 1
ATOM 712 C CA . GLU A 1 87 ? -12.561 -3.853 -6.717 1.00 81.25 87 GLU A CA 1
ATOM 713 C C . GLU A 1 87 ? -13.980 -4.243 -6.281 1.00 81.25 87 GLU A C 1
ATOM 715 O O . GLU A 1 87 ? -14.807 -3.361 -6.037 1.00 81.25 87 GLU A O 1
ATOM 720 N N . GLU A 1 88 ? -14.253 -5.540 -6.132 1.00 84.31 88 GLU A N 1
ATOM 721 C CA . GLU A 1 88 ? -15.517 -6.059 -5.603 1.00 84.31 88 GLU A CA 1
ATOM 722 C C . GLU A 1 88 ? -15.729 -5.642 -4.148 1.00 84.31 88 GLU A C 1
ATOM 724 O O . GLU A 1 88 ? -16.754 -5.029 -3.844 1.00 84.31 88 GLU A O 1
ATOM 729 N N . LYS A 1 89 ? -14.730 -5.833 -3.276 1.00 83.38 89 LYS A N 1
ATOM 730 C CA . LYS A 1 89 ? -14.795 -5.371 -1.877 1.00 83.38 89 LYS A CA 1
ATOM 731 C C . LYS A 1 89 ? -15.032 -3.867 -1.787 1.00 83.38 89 LYS A C 1
ATOM 733 O O . LYS A 1 89 ? -15.886 -3.415 -1.028 1.00 83.38 89 LYS A O 1
ATOM 738 N N . ARG A 1 90 ? -14.355 -3.078 -2.625 1.00 82.25 90 ARG A N 1
ATOM 739 C CA . ARG A 1 90 ? -14.557 -1.625 -2.677 1.00 82.25 90 ARG A CA 1
ATOM 740 C C . ARG A 1 90 ? -15.978 -1.259 -3.117 1.00 82.25 90 ARG A C 1
ATOM 742 O O . ARG A 1 90 ? -16.557 -0.318 -2.577 1.00 82.25 90 ARG A O 1
ATOM 749 N N . LYS A 1 91 ? -16.557 -1.978 -4.085 1.00 81.81 91 LYS A N 1
ATOM 750 C CA . LYS A 1 91 ? -17.950 -1.768 -4.525 1.00 81.81 91 LYS A CA 1
ATOM 751 C C . LYS A 1 91 ? -18.945 -2.129 -3.426 1.00 81.81 91 LYS A C 1
ATOM 753 O O . LYS A 1 91 ? -19.924 -1.408 -3.240 1.00 81.81 91 LYS A O 1
ATOM 758 N N . GLU A 1 92 ? -18.696 -3.202 -2.685 1.00 82.69 92 GLU A N 1
ATOM 759 C CA . GLU A 1 92 ? -19.521 -3.605 -1.545 1.00 82.69 92 GLU A CA 1
ATOM 760 C C . GLU A 1 92 ? -19.475 -2.575 -0.414 1.00 82.69 92 GLU A C 1
ATOM 762 O O . GLU A 1 92 ? -20.527 -2.167 0.078 1.00 82.69 92 GLU A O 1
ATOM 767 N N . GLU A 1 93 ? -18.287 -2.079 -0.066 1.00 82.44 93 GLU A N 1
ATOM 768 C CA . GLU A 1 93 ? -18.108 -1.018 0.930 1.00 82.44 93 GLU A CA 1
ATOM 769 C C . GLU A 1 93 ? -18.781 0.292 0.501 1.00 82.44 93 GLU A C 1
ATOM 771 O O . GLU A 1 93 ? -19.484 0.924 1.291 1.00 82.44 93 GLU A O 1
ATOM 776 N N . GLN A 1 94 ? -18.637 0.690 -0.767 1.00 79.19 94 GLN A N 1
ATOM 777 C CA . GLN A 1 94 ? -19.326 1.863 -1.313 1.00 79.19 94 GLN A CA 1
ATOM 778 C C . GLN A 1 94 ? -20.843 1.697 -1.269 1.00 79.19 94 GLN A C 1
ATOM 780 O O . GLN A 1 94 ? -21.553 2.621 -0.877 1.00 79.19 94 GLN A O 1
ATOM 785 N N . LYS A 1 95 ? -21.351 0.516 -1.629 1.00 81.25 95 LYS A N 1
ATOM 786 C CA . LYS A 1 95 ? -22.780 0.212 -1.564 1.00 81.25 95 LYS A CA 1
ATOM 787 C C . LYS A 1 95 ? -23.284 0.245 -0.123 1.00 81.25 95 LYS A C 1
ATOM 789 O O . LYS A 1 95 ? -24.348 0.804 0.116 1.00 81.25 95 LYS A O 1
ATOM 794 N N . ALA A 1 96 ? -22.534 -0.302 0.831 1.00 81.12 96 ALA A N 1
ATOM 795 C CA . ALA A 1 96 ? -22.881 -0.262 2.249 1.00 81.12 96 ALA A CA 1
ATOM 796 C C . ALA A 1 96 ? -22.910 1.177 2.791 1.00 81.12 96 ALA A C 1
ATOM 798 O O . ALA A 1 96 ? -23.865 1.550 3.469 1.00 81.12 96 ALA A O 1
ATOM 7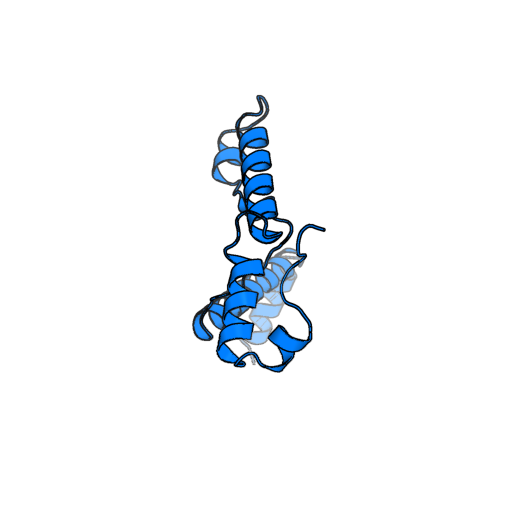99 N N . ASN A 1 97 ? -21.926 2.002 2.423 1.00 80.69 97 ASN A N 1
ATOM 800 C CA . ASN A 1 97 ? -21.870 3.415 2.805 1.00 80.69 97 ASN A CA 1
ATOM 801 C C . ASN A 1 97 ? -22.982 4.252 2.163 1.00 80.69 97 ASN A C 1
ATOM 803 O O . ASN A 1 97 ? -23.547 5.121 2.812 1.00 80.69 97 ASN A O 1
ATOM 807 N N . LEU A 1 98 ? -23.337 3.990 0.904 1.00 77.81 98 LEU A N 1
ATOM 808 C CA . LEU A 1 98 ? -24.483 4.647 0.273 1.00 77.81 98 LEU A CA 1
ATOM 809 C C . LEU A 1 98 ? -25.784 4.246 0.969 1.00 77.81 98 LEU A C 1
ATOM 811 O O . LEU A 1 98 ? -26.609 5.100 1.269 1.00 77.81 98 LEU A O 1
ATOM 815 N N . MET A 1 99 ? -25.954 2.959 1.277 1.00 73.75 99 MET A N 1
ATOM 816 C CA . MET A 1 99 ? -27.147 2.447 1.955 1.00 73.75 99 MET A CA 1
ATOM 817 C C . MET A 1 99 ? -27.289 2.964 3.391 1.00 73.75 99 MET A C 1
ATOM 819 O O . MET A 1 99 ? -28.417 3.100 3.852 1.00 73.75 99 MET A O 1
ATOM 823 N N . SER A 1 100 ? -26.191 3.278 4.086 1.00 75.69 100 SER A N 1
ATOM 824 C CA . SER A 1 100 ? -26.236 3.870 5.431 1.00 75.69 100 SER A CA 1
ATOM 825 C C . SER A 1 100 ? -26.586 5.363 5.438 1.00 75.69 100 SER A C 1
ATOM 827 O O . SER A 1 100 ? -26.979 5.882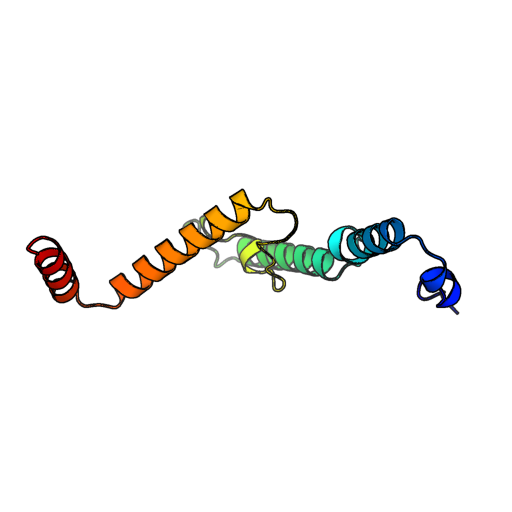 6.479 1.00 75.69 100 SER A O 1
ATOM 829 N N . MET A 1 101 ? -26.488 6.049 4.292 1.00 76.12 101 MET A N 1
ATOM 830 C CA . MET A 1 101 ? -26.915 7.447 4.132 1.00 76.12 101 MET A CA 1
ATOM 831 C C . MET A 1 101 ? -28.420 7.595 3.865 1.00 76.12 101 MET A C 1
ATOM 833 O O . MET A 1 101 ? -28.954 8.695 3.999 1.00 76.12 101 MET A O 1
ATOM 837 N N . PHE A 1 102 ? -29.109 6.519 3.471 1.00 77.56 102 PHE A N 1
ATOM 838 C CA . PHE A 1 102 ? -30.549 6.538 3.222 1.00 77.56 102 PHE A CA 1
ATOM 839 C C . PHE A 1 102 ? -31.346 6.163 4.475 1.00 77.56 102 PHE A C 1
ATOM 841 O O . PHE A 1 102 ? -30.927 5.337 5.282 1.00 77.56 102 PHE A O 1
ATOM 848 N N . ASP A 1 103 ? -32.538 6.748 4.605 1.00 75.06 103 ASP A N 1
ATOM 849 C CA . ASP A 1 103 ? -33.478 6.444 5.685 1.00 75.06 103 ASP A CA 1
ATOM 850 C C . ASP A 1 103 ? -33.890 4.949 5.621 1.00 75.06 103 ASP A C 1
ATOM 852 O O . ASP A 1 103 ? -34.318 4.491 4.548 1.00 75.06 103 ASP A O 1
ATOM 856 N N . PRO A 1 104 ? -33.773 4.158 6.710 1.00 73.38 104 PRO A N 1
ATOM 857 C CA . PRO A 1 104 ? -33.998 2.707 6.691 1.00 73.38 104 PRO A CA 1
ATOM 858 C C . PRO A 1 104 ? -35.340 2.289 6.075 1.00 73.38 104 PRO A C 1
ATOM 860 O O . PRO A 1 104 ? -35.417 1.287 5.360 1.00 73.38 104 PRO A O 1
ATOM 863 N N . ALA A 1 105 ? -36.385 3.099 6.272 1.00 70.25 105 ALA A N 1
ATOM 864 C CA . ALA A 1 105 ? -37.720 2.850 5.732 1.00 70.25 105 ALA A CA 1
ATOM 865 C C . ALA A 1 105 ? -37.788 2.945 4.192 1.00 70.25 105 ALA A C 1
ATOM 867 O O . ALA A 1 105 ? -38.578 2.246 3.553 1.00 70.25 105 ALA A O 1
ATOM 868 N N . LEU A 1 106 ? -36.961 3.793 3.572 1.00 69.12 106 LEU A N 1
ATOM 869 C CA . LEU A 1 106 ? -36.863 3.936 2.114 1.00 69.12 106 LEU A CA 1
ATOM 870 C C . LEU A 1 106 ? -36.097 2.765 1.488 1.00 69.12 106 LEU A C 1
ATOM 872 O O . LEU A 1 106 ? -36.479 2.270 0.424 1.00 69.12 106 LEU A O 1
ATOM 876 N N . VAL A 1 107 ? -35.067 2.273 2.179 1.00 72.19 107 VAL A N 1
ATOM 877 C CA . VAL A 1 107 ? -34.274 1.113 1.748 1.00 72.19 107 VAL A CA 1
ATOM 878 C C . VAL A 1 107 ? -35.110 -0.170 1.769 1.00 72.19 107 VAL A C 1
ATOM 880 O O . VAL A 1 107 ? -35.028 -0.973 0.837 1.00 72.19 107 VAL A O 1
ATOM 883 N N . GLU A 1 108 ? -35.958 -0.362 2.784 1.00 73.25 108 GLU A N 1
ATOM 884 C CA . GLU A 1 108 ? -36.873 -1.510 2.842 1.00 73.25 108 GLU A CA 1
ATOM 885 C C . GLU A 1 108 ? -37.940 -1.471 1.742 1.00 73.25 108 GLU A C 1
ATOM 887 O O . GLU A 1 108 ? -38.209 -2.493 1.107 1.00 73.25 108 GLU A O 1
ATOM 892 N N . ARG A 1 109 ? -38.494 -0.290 1.435 1.00 69.56 109 ARG A N 1
ATOM 893 C CA . ARG A 1 109 ? -39.444 -0.124 0.320 1.00 69.56 109 ARG A CA 1
ATOM 894 C C . ARG A 1 109 ? -38.814 -0.446 -1.035 1.00 69.56 109 ARG A C 1
ATOM 896 O O . ARG A 1 109 ? -39.432 -1.138 -1.841 1.00 69.56 109 ARG A O 1
ATOM 903 N N . LEU A 1 110 ? -37.577 -0.003 -1.274 1.00 71.25 110 LEU A N 1
ATOM 904 C CA . LEU A 1 110 ? -36.826 -0.332 -2.491 1.00 71.25 110 LEU A CA 1
ATOM 905 C C . LEU A 1 110 ? -36.545 -1.837 -2.607 1.00 71.25 110 LEU A C 1
ATOM 907 O O . LEU A 1 110 ? -36.737 -2.412 -3.676 1.00 71.25 110 LEU A O 1
ATOM 911 N N . LYS A 1 111 ? -36.148 -2.497 -1.511 1.00 72.38 111 LYS A N 1
ATOM 912 C CA . LYS A 1 111 ? -35.924 -3.954 -1.493 1.00 72.38 111 LYS A CA 1
ATOM 913 C C . LYS A 1 111 ? -37.199 -4.753 -1.767 1.00 72.38 111 LYS A C 1
ATOM 915 O O . LYS A 1 111 ? -37.124 -5.781 -2.437 1.00 72.38 111 LYS A O 1
ATOM 920 N N . ASN A 1 112 ? -38.345 -4.293 -1.270 1.00 72.94 112 ASN A N 1
ATOM 921 C CA . ASN A 1 112 ? -39.624 -4.970 -1.472 1.00 72.94 112 ASN A CA 1
ATOM 922 C C . ASN A 1 112 ? -40.149 -4.802 -2.905 1.00 72.94 112 ASN A C 1
ATOM 924 O O . ASN A 1 112 ? -40.598 -5.786 -3.482 1.00 72.94 112 ASN A O 1
ATOM 928 N N . ASN A 1 113 ? -39.998 -3.622 -3.518 1.00 66.81 113 ASN A N 1
ATOM 929 C CA . ASN A 1 113 ? -40.423 -3.386 -4.905 1.00 66.81 113 ASN A CA 1
ATOM 930 C C . ASN A 1 113 ? -39.615 -4.177 -5.949 1.00 66.81 113 ASN A C 1
ATOM 932 O O . ASN A 1 113 ? -40.154 -4.527 -6.993 1.00 66.81 113 ASN A O 1
ATOM 936 N N . ILE A 1 114 ? -38.340 -4.483 -5.680 1.00 62.00 114 ILE A N 1
ATOM 937 C CA . ILE A 1 114 ? -37.492 -5.281 -6.588 1.00 62.00 114 ILE A CA 1
ATOM 938 C C . ILE A 1 114 ? -37.837 -6.783 -6.521 1.00 62.00 114 ILE A C 1
ATOM 940 O O . ILE A 1 114 ? -37.556 -7.514 -7.461 1.00 62.00 114 ILE A O 1
ATOM 944 N N . LYS A 1 115 ? -38.452 -7.263 -5.431 1.00 56.03 115 LYS A N 1
ATOM 945 C CA . LYS A 1 115 ? -38.869 -8.673 -5.281 1.00 56.03 115 LYS A CA 1
ATOM 946 C C . LYS A 1 115 ? -40.243 -8.988 -5.883 1.00 56.03 115 LYS A C 1
ATOM 948 O O . LYS A 1 115 ? -40.608 -10.158 -5.947 1.00 56.03 115 LYS A O 1
ATOM 953 N N . SER A 1 116 ? -41.015 -7.970 -6.251 1.00 52.72 116 SER A N 1
ATOM 954 C CA . SER A 1 116 ? -42.404 -8.091 -6.712 1.00 52.72 116 SER A CA 1
ATOM 955 C C . SER A 1 116 ? -42.598 -7.875 -8.220 1.00 52.72 116 SER A C 1
ATOM 957 O O . SER A 1 116 ? -43.741 -7.788 -8.662 1.00 52.72 116 SER A O 1
ATOM 959 N N . GLY A 1 117 ? -41.516 -7.775 -8.996 1.00 43.06 117 GLY A N 1
ATOM 960 C CA . GLY A 1 117 ? -41.522 -7.786 -10.465 1.00 43.06 117 GLY A CA 1
ATOM 961 C C . GLY A 1 117 ? -40.666 -8.926 -10.987 1.00 43.06 117 GLY A C 1
ATOM 962 O O . GLY A 1 117 ? -41.001 -9.439 -12.074 1.00 43.06 117 GLY A O 1
#

Secondary structure (DSSP, 8-state):
----S--HHHHHTS-HHHHHHHHHIIIIISTTSHHHHHHHHHHHHHHHHHT-TT--HHHHHH--GGGS-S---TTTT--HHHHHHHHHHHHHHHHHHHHHHS-HHHHHHHHHHHS--

Sequence (117 aa):
MMRSGLSKTEMDHMPVTMFYRLYIFDTYLEPQSPRFQDLQNAMMQYTIMTSSPNMTSELAKKIKPSQFQLIKDETIFKSAEELREIEEKRKEEQKANLMSMFDPALVERLKNNIKSG

Foldseek 3Di:
DPPPDDDPVCVVPDDPVVVVVVVCCQQPPDCPHPQVVLLVVLVVVLVCQLPDPPDDPVNNVVDDSQVSRPDDDPPPPDDPVSVVVVVVVVVVVVVVVVCVVDDVVVVVVVVVVVVPD

Radius of gyration: 23.24 Å; chains: 1; bounding box: 73×27×52 Å